Protein AF-A0A0C1C132-F1 (afdb_monomer)

Structure (mmCIF, N/CA/C/O backbone):
data_AF-A0A0C1C132-F1
#
_entry.id   AF-A0A0C1C132-F1
#
loop_
_atom_site.group_PDB
_atom_site.id
_atom_site.type_symbol
_atom_site.label_atom_id
_atom_site.label_alt_id
_atom_site.label_comp_id
_atom_site.label_asym_id
_atom_site.label_entity_id
_atom_site.label_seq_id
_atom_site.pdbx_PDB_ins_code
_atom_site.Cartn_x
_atom_site.Cartn_y
_atom_site.Cartn_z
_atom_site.occupancy
_atom_site.B_iso_or_equiv
_atom_site.auth_seq_id
_atom_site.auth_comp_id
_atom_site.auth_asym_id
_atom_site.auth_atom_id
_atom_site.pdbx_PDB_model_num
ATOM 1 N N . MET A 1 1 ? 34.980 -0.996 -54.935 1.00 52.62 1 MET A N 1
ATOM 2 C CA . MET A 1 1 ? 34.727 0.091 -53.954 1.00 52.62 1 MET A CA 1
ATOM 3 C C . MET A 1 1 ? 33.251 0.269 -53.559 1.00 52.62 1 MET A C 1
ATOM 5 O O . MET A 1 1 ? 32.993 0.694 -52.441 1.00 52.62 1 MET A O 1
ATOM 9 N N . MET A 1 2 ? 32.271 -0.065 -54.415 1.00 57.59 2 MET A N 1
ATOM 10 C CA . MET A 1 2 ? 30.839 0.169 -54.131 1.00 57.59 2 MET A CA 1
ATOM 11 C C . MET A 1 2 ? 30.225 -0.788 -53.085 1.00 57.59 2 MET A C 1
ATOM 13 O O . MET A 1 2 ? 29.311 -0.395 -52.366 1.00 57.59 2 MET A O 1
ATOM 17 N N . ASN A 1 3 ? 30.764 -2.006 -52.941 1.00 69.31 3 ASN A N 1
ATOM 18 C CA . ASN A 1 3 ? 30.313 -2.971 -51.928 1.00 69.31 3 ASN A CA 1
ATOM 19 C C . ASN A 1 3 ? 30.680 -2.552 -50.498 1.00 69.31 3 ASN A C 1
ATOM 21 O O . ASN A 1 3 ? 29.882 -2.724 -49.587 1.00 69.31 3 ASN A O 1
ATOM 25 N N . THR A 1 4 ? 31.843 -1.933 -50.296 1.00 76.00 4 THR A N 1
ATOM 26 C CA . THR A 1 4 ? 32.327 -1.554 -48.962 1.00 76.00 4 THR A CA 1
ATOM 27 C C . THR A 1 4 ? 31.468 -0.457 -48.330 1.00 76.00 4 THR A C 1
ATOM 29 O O . THR A 1 4 ? 31.166 -0.517 -47.145 1.00 76.00 4 THR A O 1
ATOM 32 N N . ARG A 1 5 ? 30.991 0.510 -49.131 1.00 80.88 5 ARG A N 1
ATOM 33 C CA . ARG A 1 5 ? 30.061 1.550 -48.656 1.00 80.88 5 ARG A CA 1
ATOM 34 C C . ARG A 1 5 ? 28.713 0.956 -48.246 1.00 80.88 5 ARG A C 1
ATOM 36 O O . ARG A 1 5 ? 28.207 1.300 -47.187 1.00 80.88 5 ARG A O 1
ATOM 43 N N . LYS A 1 6 ? 28.160 0.032 -49.041 1.00 83.38 6 LYS A N 1
ATOM 44 C CA . LYS A 1 6 ? 26.894 -0.654 -48.725 1.00 83.38 6 LYS A CA 1
ATOM 45 C C . LYS A 1 6 ? 26.986 -1.470 -47.431 1.00 83.38 6 LYS A C 1
ATOM 47 O O . LYS A 1 6 ? 26.056 -1.430 -46.634 1.00 83.38 6 LYS A O 1
ATOM 52 N N . VAL A 1 7 ? 28.115 -2.144 -47.198 1.00 86.88 7 VAL A N 1
ATOM 53 C CA . VAL A 1 7 ? 28.373 -2.886 -45.951 1.00 86.88 7 VAL A CA 1
ATOM 54 C C . VAL A 1 7 ? 28.421 -1.947 -44.742 1.00 86.88 7 VAL A C 1
ATOM 56 O O . VAL A 1 7 ? 27.779 -2.240 -43.738 1.00 86.88 7 VAL A O 1
ATOM 59 N N . LEU A 1 8 ? 29.092 -0.793 -44.847 1.00 87.44 8 LEU A N 1
ATOM 60 C CA . LEU A 1 8 ? 29.126 0.204 -43.767 1.00 87.44 8 LEU A CA 1
ATOM 61 C C . LEU A 1 8 ? 27.734 0.769 -43.454 1.00 87.44 8 LEU A C 1
ATOM 63 O O . LEU A 1 8 ? 27.360 0.856 -42.288 1.00 87.44 8 LEU A O 1
ATOM 67 N N . PHE A 1 9 ? 26.939 1.101 -44.478 1.00 89.38 9 PHE A N 1
ATOM 68 C CA . PHE A 1 9 ? 25.558 1.552 -44.273 1.00 89.38 9 PHE A CA 1
ATOM 69 C C . PHE A 1 9 ? 24.713 0.492 -43.565 1.00 89.38 9 PHE A C 1
ATOM 71 O O . PHE A 1 9 ? 23.988 0.821 -42.630 1.00 89.38 9 PHE A O 1
ATOM 78 N N . PHE A 1 10 ? 24.837 -0.775 -43.965 1.00 91.75 10 PHE A N 1
ATOM 79 C CA . PHE A 1 10 ? 24.096 -1.866 -43.339 1.00 91.75 10 PHE A CA 1
ATOM 80 C C . PHE A 1 10 ? 24.517 -2.078 -41.878 1.00 91.75 10 PHE A C 1
ATOM 82 O O . PHE A 1 10 ? 23.663 -2.233 -41.012 1.00 91.75 10 PHE A O 1
ATOM 89 N N . GLN A 1 11 ? 25.816 -2.010 -41.577 1.00 91.19 11 GLN A N 1
ATOM 90 C CA . GLN A 1 11 ? 26.332 -2.115 -40.208 1.00 91.19 11 GLN A CA 1
ATOM 91 C C . GLN A 1 11 ? 25.840 -0.980 -39.307 1.00 91.19 11 GLN A C 1
ATOM 93 O O . GLN A 1 11 ? 25.435 -1.235 -38.175 1.00 91.19 11 GLN A O 1
ATOM 98 N N . ILE A 1 12 ? 25.835 0.259 -39.805 1.00 93.38 12 ILE A N 1
ATOM 99 C CA . ILE A 1 12 ? 25.315 1.413 -39.060 1.00 93.38 12 ILE A CA 1
ATOM 100 C C . ILE A 1 12 ? 23.820 1.234 -38.789 1.00 93.38 12 ILE A C 1
ATOM 102 O O . ILE A 1 12 ? 23.374 1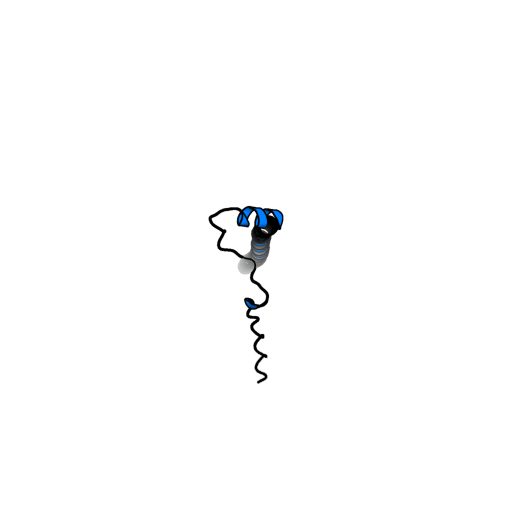.454 -37.668 1.00 93.38 12 ILE A O 1
ATOM 106 N N . LEU A 1 13 ? 23.057 0.782 -39.785 1.00 93.06 13 LEU A N 1
ATOM 107 C CA . LEU A 1 13 ? 21.617 0.570 -39.658 1.00 93.06 13 LEU A CA 1
ATOM 108 C C . LEU A 1 13 ? 21.305 -0.530 -38.631 1.00 93.06 13 LEU A C 1
ATOM 110 O O . LEU A 1 13 ? 20.469 -0.330 -37.751 1.00 93.06 13 LEU A O 1
ATOM 114 N N . VAL A 1 14 ? 22.048 -1.641 -38.666 1.00 94.12 14 VAL A N 1
ATOM 115 C CA . VAL A 1 14 ? 21.950 -2.702 -37.653 1.00 94.12 14 VAL A CA 1
ATOM 116 C C . VAL A 1 14 ? 22.313 -2.162 -36.267 1.00 94.12 14 VAL A C 1
ATOM 118 O O . VAL A 1 14 ? 21.567 -2.386 -35.318 1.00 94.12 14 VAL A O 1
ATOM 121 N N . CYS A 1 15 ? 23.388 -1.385 -36.139 1.00 94.25 15 CYS A N 1
ATOM 122 C CA . CYS A 1 15 ? 23.806 -0.810 -34.859 1.00 94.25 15 CYS A CA 1
ATOM 123 C C . CYS A 1 15 ? 22.744 0.137 -34.269 1.00 94.25 15 CYS A C 1
ATOM 125 O O . CYS A 1 15 ? 22.391 0.020 -33.095 1.00 94.25 15 CYS A O 1
ATOM 127 N N . ILE A 1 16 ? 22.169 1.012 -35.101 1.00 94.44 16 ILE A N 1
ATOM 128 C CA . ILE A 1 16 ? 21.073 1.909 -34.711 1.00 94.44 16 ILE A CA 1
ATOM 129 C C . ILE A 1 16 ? 19.841 1.100 -34.298 1.00 94.44 16 ILE A C 1
ATOM 131 O O . ILE A 1 16 ? 19.225 1.416 -33.285 1.00 94.44 16 ILE A O 1
ATOM 135 N N . SER A 1 17 ? 19.499 0.039 -3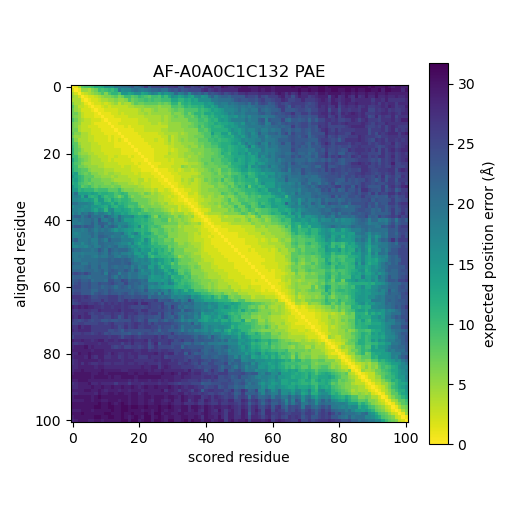5.034 1.00 93.06 17 SER A N 1
ATOM 136 C CA . SER A 1 17 ? 18.354 -0.809 -34.686 1.00 93.06 17 SER A CA 1
ATOM 137 C C . SER A 1 17 ? 18.549 -1.541 -33.356 1.00 93.06 17 SER A C 1
ATOM 139 O O . SER A 1 17 ? 17.633 -1.549 -32.538 1.00 93.06 17 SER A O 1
ATOM 141 N N . CYS A 1 18 ? 19.746 -2.072 -33.086 1.00 93.94 18 CYS A N 1
ATOM 142 C CA . CYS A 1 18 ? 20.062 -2.713 -31.811 1.00 93.94 18 CYS A CA 1
ATOM 143 C C . CYS A 1 18 ? 19.982 -1.714 -30.652 1.00 93.94 18 CYS A C 1
ATOM 145 O O . CYS A 1 18 ? 19.400 -2.031 -29.618 1.00 93.94 18 CYS A O 1
ATOM 147 N N . ALA A 1 19 ? 20.518 -0.503 -30.8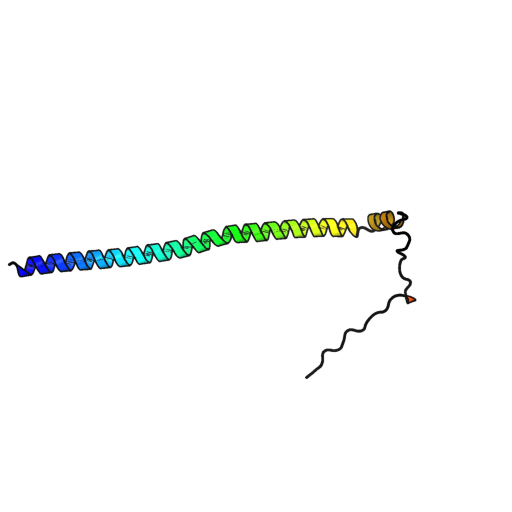36 1.00 94.38 19 ALA A N 1
ATOM 148 C CA . ALA A 1 19 ? 20.435 0.562 -29.840 1.00 94.38 19 ALA A CA 1
ATOM 149 C C . ALA A 1 19 ? 18.987 1.019 -29.596 1.00 94.38 19 ALA A C 1
ATOM 151 O O . ALA A 1 19 ? 18.590 1.242 -28.456 1.00 94.38 19 ALA A O 1
ATOM 152 N N . ALA A 1 20 ? 18.174 1.122 -30.649 1.00 93.75 20 ALA A N 1
ATOM 153 C CA . ALA A 1 20 ? 16.760 1.453 -30.522 1.00 93.75 20 ALA A CA 1
ATOM 154 C C . ALA A 1 20 ? 15.991 0.361 -29.761 1.00 93.75 20 ALA A C 1
ATOM 156 O O . ALA A 1 20 ? 15.183 0.679 -28.892 1.00 93.75 20 ALA A O 1
ATOM 157 N N . PHE A 1 21 ? 16.279 -0.916 -30.032 1.00 94.31 21 PHE A N 1
ATOM 158 C CA . PHE A 1 21 ? 15.647 -2.043 -29.342 1.00 94.31 21 PHE A CA 1
ATOM 159 C C . PHE A 1 21 ? 16.003 -2.091 -27.853 1.00 94.31 21 PHE A C 1
ATOM 161 O O . PHE A 1 21 ? 15.129 -2.306 -27.013 1.00 94.31 21 PHE A O 1
ATOM 168 N N . THR A 1 22 ? 17.275 -1.869 -27.507 1.00 91.50 22 THR A N 1
ATOM 169 C CA . THR A 1 22 ? 17.710 -1.860 -26.104 1.00 91.50 22 THR A CA 1
ATOM 170 C C . THR A 1 22 ? 17.131 -0.674 -25.339 1.00 91.50 22 THR A C 1
ATOM 172 O O . THR A 1 22 ? 16.692 -0.844 -24.203 1.00 91.50 22 THR A O 1
ATOM 175 N N . LEU A 1 23 ? 17.063 0.506 -25.964 1.00 91.81 23 LEU A N 1
ATOM 176 C CA . LEU A 1 23 ? 16.418 1.683 -25.381 1.00 91.81 23 LEU A CA 1
ATOM 177 C C . LEU A 1 23 ? 14.917 1.473 -25.182 1.00 91.81 23 LEU A C 1
ATOM 179 O O . LEU A 1 23 ? 14.405 1.789 -24.112 1.00 91.81 23 LEU A O 1
ATOM 183 N N . TYR A 1 24 ? 14.229 0.897 -26.167 1.00 93.81 24 TYR A N 1
ATOM 184 C CA . 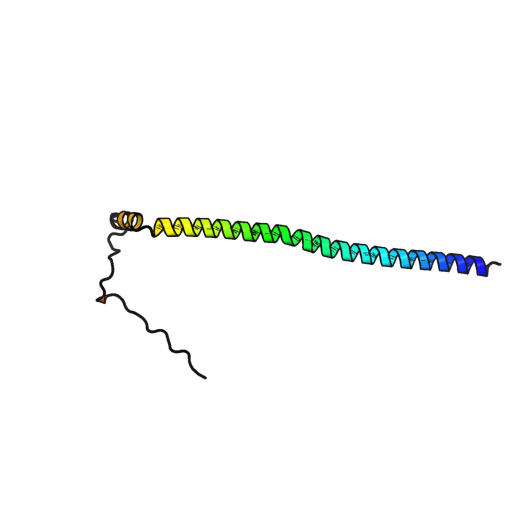TYR A 1 24 ? 12.808 0.581 -26.051 1.00 93.81 24 TYR A CA 1
ATOM 185 C C . TYR A 1 24 ? 12.544 -0.373 -24.876 1.00 93.81 24 TYR A C 1
ATOM 187 O O . TYR A 1 24 ? 11.715 -0.078 -24.018 1.00 93.81 24 TYR A O 1
ATOM 195 N N . GLY A 1 25 ? 13.317 -1.460 -24.766 1.00 89.94 25 GLY A N 1
ATOM 196 C CA . GLY A 1 25 ? 13.179 -2.408 -23.656 1.00 89.94 25 GLY A CA 1
ATOM 197 C C . GLY A 1 25 ? 13.482 -1.800 -22.280 1.00 89.94 25 GLY A C 1
ATOM 198 O O . GLY A 1 25 ? 12.862 -2.180 -21.286 1.00 89.94 25 GLY A O 1
ATOM 199 N N . LEU A 1 26 ? 14.408 -0.838 -22.204 1.00 89.56 26 LEU A N 1
ATOM 200 C CA . LEU A 1 26 ? 14.685 -0.099 -20.970 1.00 89.56 26 LEU A CA 1
ATOM 201 C C . LEU A 1 26 ? 13.520 0.811 -20.568 1.00 89.56 26 LEU A C 1
ATOM 203 O O . LEU A 1 26 ? 13.196 0.874 -19.383 1.00 89.56 26 LEU A O 1
ATOM 207 N N .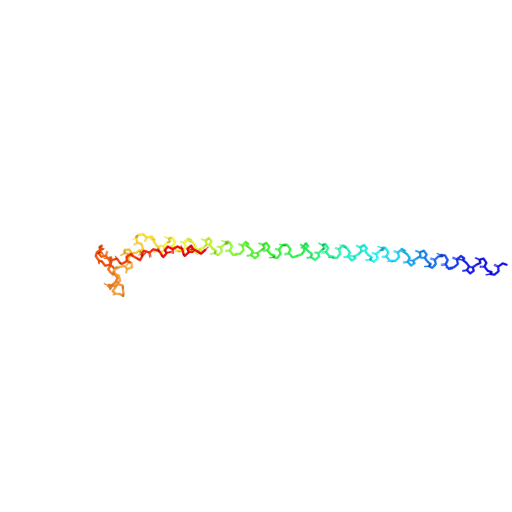 ILE A 1 27 ? 12.894 1.488 -21.532 1.00 89.88 27 ILE A N 1
ATOM 208 C CA . ILE A 1 27 ? 11.738 2.357 -21.281 1.00 89.88 27 ILE A CA 1
ATOM 209 C C . ILE A 1 27 ? 10.542 1.527 -20.809 1.00 89.88 27 ILE A C 1
ATOM 211 O O . ILE A 1 27 ? 9.932 1.889 -19.807 1.00 89.88 27 ILE A O 1
ATOM 215 N N . ASP A 1 28 ? 10.255 0.389 -21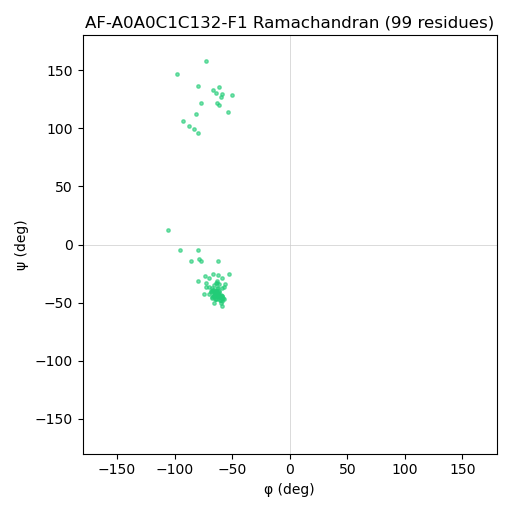.446 1.00 86.94 28 ASP A N 1
ATOM 216 C CA . ASP A 1 28 ? 9.157 -0.497 -21.025 1.00 86.94 28 ASP A CA 1
ATOM 217 C C . ASP A 1 28 ? 9.357 -0.999 -19.587 1.00 86.94 28 ASP A C 1
ATOM 219 O O . ASP A 1 28 ? 8.462 -0.896 -18.747 1.00 86.94 28 ASP A O 1
ATOM 223 N N . ARG A 1 29 ? 10.579 -1.439 -19.256 1.00 81.88 29 ARG A N 1
ATOM 224 C CA . ARG A 1 29 ? 10.953 -1.833 -17.885 1.00 81.88 29 ARG A CA 1
ATOM 225 C C . ARG A 1 29 ? 10.780 -0.694 -16.876 1.00 81.88 29 ARG A C 1
ATOM 227 O O . ARG A 1 29 ? 10.404 -0.937 -15.730 1.00 81.88 29 ARG A O 1
ATOM 234 N N . GLN A 1 30 ? 11.088 0.542 -17.267 1.00 80.31 30 GLN A N 1
ATOM 235 C CA . GLN A 1 30 ? 10.899 1.712 -16.408 1.00 80.31 30 GLN A CA 1
ATOM 236 C C . GLN A 1 30 ? 9.420 2.085 -16.252 1.00 80.31 30 GLN A C 1
ATOM 238 O O . GLN A 1 30 ? 9.018 2.482 -15.156 1.00 80.31 30 GLN A O 1
ATOM 243 N N . ASN A 1 31 ? 8.612 1.930 -17.301 1.00 85.25 31 ASN A N 1
ATOM 244 C CA . ASN A 1 31 ? 7.173 2.176 -17.256 1.00 85.25 31 ASN A CA 1
ATOM 245 C C . ASN A 1 31 ? 6.470 1.201 -16.313 1.00 85.25 31 ASN A C 1
ATOM 247 O O . ASN A 1 31 ? 5.737 1.653 -15.441 1.00 85.25 31 ASN A O 1
ATOM 251 N N . GLU A 1 32 ? 6.770 -0.096 -16.394 1.00 82.62 32 GLU A N 1
ATOM 252 C CA . GLU A 1 32 ? 6.179 -1.113 -15.510 1.00 82.62 32 GLU A CA 1
ATOM 253 C C . GLU A 1 32 ? 6.477 -0.819 -14.025 1.00 82.62 32 GLU A C 1
ATOM 255 O O . GLU A 1 32 ? 5.590 -0.829 -13.167 1.00 82.62 32 GLU A O 1
ATOM 260 N N . LEU A 1 33 ? 7.725 -0.449 -13.712 1.00 78.25 33 LEU A N 1
ATOM 261 C CA . LEU A 1 33 ? 8.110 -0.020 -12.362 1.00 78.25 33 LEU A CA 1
ATOM 262 C C . LEU A 1 33 ? 7.402 1.267 -11.923 1.00 78.25 33 LEU A C 1
ATOM 264 O O . LEU A 1 33 ? 7.129 1.447 -10.733 1.00 78.25 33 LEU A O 1
ATOM 268 N N . THR A 1 34 ? 7.131 2.174 -12.858 1.00 79.94 34 THR A N 1
ATOM 269 C CA . THR A 1 34 ? 6.452 3.443 -12.579 1.00 79.94 34 THR A CA 1
ATOM 270 C C . THR A 1 34 ? 4.963 3.225 -12.332 1.00 79.94 34 THR A C 1
ATOM 272 O O . THR A 1 34 ? 4.433 3.769 -11.364 1.00 79.94 34 THR A O 1
ATOM 275 N N . GLU A 1 35 ? 4.307 2.374 -13.120 1.00 78.50 35 GLU A N 1
ATOM 276 C CA . GLU A 1 35 ? 2.913 1.975 -12.910 1.00 78.50 35 GLU A CA 1
ATOM 277 C C . GLU A 1 35 ? 2.725 1.319 -11.541 1.00 78.50 35 GLU A C 1
ATOM 279 O O . GLU A 1 35 ? 1.853 1.727 -10.767 1.00 78.50 35 GLU A O 1
ATOM 284 N N . LEU A 1 36 ? 3.606 0.384 -11.173 1.00 74.62 36 LEU A N 1
ATOM 285 C CA . LEU A 1 36 ? 3.544 -0.264 -9.864 1.00 74.62 36 LEU A CA 1
ATOM 286 C C . LEU A 1 36 ? 3.752 0.742 -8.720 1.00 74.62 36 LEU A C 1
ATOM 288 O O . LEU A 1 36 ? 3.043 0.713 -7.712 1.00 74.62 36 LEU A O 1
ATOM 292 N N . ARG A 1 37 ? 4.686 1.687 -8.885 1.00 75.00 37 ARG A N 1
ATOM 293 C CA . ARG A 1 37 ? 4.917 2.765 -7.909 1.00 75.00 37 ARG A CA 1
ATOM 294 C C . ARG A 1 37 ? 3.754 3.743 -7.795 1.00 75.00 37 ARG A C 1
ATOM 296 O O . ARG A 1 37 ? 3.628 4.355 -6.740 1.00 75.00 37 ARG A O 1
ATOM 303 N N . LEU A 1 38 ? 2.926 3.894 -8.825 1.00 76.00 38 LEU A N 1
ATOM 304 C CA . LEU A 1 38 ? 1.709 4.709 -8.777 1.00 76.00 38 LEU A CA 1
ATOM 305 C C . LEU A 1 38 ? 0.549 3.980 -8.088 1.00 76.00 38 LEU A C 1
ATOM 307 O O . LEU A 1 38 ? -0.250 4.628 -7.410 1.00 76.00 38 LEU A O 1
ATOM 311 N N . ALA A 1 39 ? 0.487 2.650 -8.189 1.00 78.00 39 ALA A N 1
ATOM 312 C CA . ALA A 1 39 ? -0.532 1.837 -7.523 1.00 78.00 39 ALA A CA 1
ATOM 313 C C . ALA A 1 39 ? -0.330 1.732 -5.996 1.00 78.00 39 ALA A C 1
ATOM 315 O O . ALA A 1 39 ? -1.289 1.683 -5.231 1.00 78.00 39 ALA A O 1
ATOM 316 N N . ILE A 1 40 ? 0.916 1.739 -5.517 1.00 79.19 40 ILE A N 1
ATOM 317 C CA . ILE A 1 40 ? 1.225 1.668 -4.077 1.00 79.19 40 ILE A CA 1
ATOM 318 C C . ILE A 1 40 ? 0.619 2.835 -3.261 1.00 79.19 40 ILE A C 1
ATOM 320 O O . ILE A 1 40 ? -0.030 2.572 -2.246 1.00 79.19 40 ILE A O 1
ATOM 324 N N . PRO A 1 41 ? 0.787 4.122 -3.630 1.00 80.50 41 PRO A N 1
ATOM 325 C CA . PRO A 1 41 ? 0.250 5.234 -2.853 1.00 80.50 41 PRO A CA 1
ATOM 326 C C . PRO A 1 41 ? -1.276 5.336 -2.923 1.00 80.50 41 PRO A C 1
ATOM 328 O O . PRO A 1 41 ? -1.874 5.822 -1.963 1.00 80.50 41 PRO A O 1
ATOM 331 N N . SER A 1 42 ? -1.919 4.905 -4.014 1.00 79.94 42 SER A N 1
ATOM 332 C CA . SER A 1 42 ? -3.386 4.866 -4.078 1.00 79.94 42 SER A CA 1
ATOM 333 C C . SER A 1 42 ? -3.941 3.812 -3.122 1.00 79.94 42 SER A C 1
ATOM 335 O O . SER A 1 42 ? -4.814 4.133 -2.316 1.00 79.94 42 SER A O 1
ATOM 337 N N . LEU A 1 43 ? -3.361 2.609 -3.123 1.00 82.88 43 LEU A N 1
ATOM 338 C CA . LEU A 1 43 ? -3.757 1.535 -2.215 1.00 82.88 43 LEU A CA 1
ATOM 339 C C . LEU A 1 43 ? -3.483 1.900 -0.749 1.00 82.88 43 LEU A C 1
ATOM 341 O O . LEU A 1 43 ? -4.324 1.682 0.118 1.00 82.88 43 LEU A O 1
ATOM 345 N N . LYS A 1 44 ? -2.344 2.546 -0.466 1.00 87.00 44 LYS A N 1
ATOM 346 C CA . LYS A 1 44 ? -2.018 3.037 0.881 1.00 87.00 44 LYS A CA 1
ATOM 347 C C . LYS A 1 44 ? -3.063 4.029 1.404 1.00 87.00 44 LYS A C 1
ATOM 349 O O . LYS A 1 44 ? -3.488 3.912 2.548 1.00 87.00 44 LYS A O 1
ATOM 354 N N . LYS A 1 45 ? -3.503 4.982 0.573 1.00 87.19 45 LYS A N 1
ATOM 355 C CA . LYS A 1 45 ? -4.554 5.945 0.952 1.00 87.19 45 LYS A CA 1
ATOM 356 C C . LYS A 1 45 ? -5.883 5.261 1.252 1.00 87.19 45 LYS A C 1
ATOM 358 O O . LYS A 1 45 ? -6.613 5.707 2.132 1.00 87.19 45 LYS A O 1
ATOM 363 N N . GLU A 1 46 ? -6.211 4.215 0.505 1.00 90.00 46 GLU A N 1
ATOM 364 C CA . GLU A 1 46 ? -7.426 3.440 0.724 1.00 90.00 46 GLU A CA 1
ATOM 365 C C . GLU A 1 46 ? -7.385 2.672 2.046 1.00 90.00 46 GLU A C 1
ATOM 367 O O . GLU A 1 46 ? -8.335 2.762 2.822 1.00 90.00 46 GLU A O 1
ATOM 372 N N . VAL A 1 47 ? -6.265 2.014 2.352 1.00 91.50 47 VAL A N 1
ATOM 373 C CA . VAL A 1 47 ? -6.062 1.342 3.644 1.00 91.50 47 VAL A CA 1
ATOM 374 C C . VAL A 1 47 ? -6.146 2.341 4.800 1.00 91.50 47 VAL A C 1
ATOM 376 O O . VAL A 1 47 ? -6.906 2.115 5.737 1.00 91.50 47 VAL A O 1
ATOM 379 N N . GLU A 1 48 ? -5.453 3.481 4.712 1.00 91.12 48 GLU A N 1
ATOM 380 C CA . GLU A 1 48 ? -5.505 4.523 5.750 1.00 91.12 48 GLU A CA 1
ATOM 381 C C . GLU A 1 48 ? -6.919 5.097 5.945 1.00 91.12 48 GLU A C 1
ATOM 383 O O . GLU A 1 48 ? -7.293 5.469 7.058 1.00 91.12 48 GLU A O 1
ATOM 388 N N . ARG A 1 49 ? -7.720 5.195 4.875 1.00 93.38 49 ARG A N 1
ATOM 389 C CA . ARG A 1 49 ? -9.123 5.624 4.965 1.00 93.38 49 ARG A CA 1
ATOM 390 C C . ARG A 1 49 ? -9.950 4.601 5.741 1.00 93.38 49 ARG A C 1
ATOM 392 O O . ARG A 1 49 ? -10.631 4.979 6.686 1.00 93.38 49 ARG A O 1
ATOM 399 N N . ILE A 1 50 ? -9.843 3.324 5.372 1.00 92.56 50 ILE A N 1
ATOM 400 C CA . ILE A 1 50 ? -10.574 2.230 6.025 1.00 92.56 50 ILE A CA 1
ATOM 401 C C . ILE A 1 50 ? -10.175 2.113 7.500 1.00 92.56 50 ILE A C 1
ATOM 403 O O . ILE A 1 50 ? -11.036 1.930 8.355 1.00 92.56 50 ILE A O 1
ATOM 407 N N . GLU A 1 51 ? -8.890 2.259 7.819 1.00 92.94 51 GLU A N 1
ATOM 408 C CA . GLU A 1 51 ? -8.402 2.219 9.198 1.00 92.94 51 GLU A CA 1
ATOM 409 C C . GLU A 1 51 ? -8.991 3.359 10.038 1.00 92.94 51 GLU A C 1
ATOM 411 O O . GLU A 1 51 ? -9.477 3.124 11.143 1.00 92.94 51 GLU A O 1
ATOM 416 N N . LYS A 1 52 ? -9.037 4.583 9.499 1.00 92.00 52 LYS A N 1
ATOM 417 C CA . LYS A 1 52 ? -9.686 5.718 10.173 1.00 92.00 52 LYS A CA 1
ATOM 418 C C . LYS A 1 52 ? -11.177 5.493 10.388 1.00 92.00 52 LYS A C 1
ATOM 420 O O . LYS A 1 52 ? -11.679 5.818 11.463 1.00 92.00 52 LYS A O 1
ATOM 425 N N . ASP A 1 53 ? -11.868 4.947 9.392 1.00 92.62 53 ASP A N 1
ATOM 426 C CA . ASP A 1 53 ? -13.292 4.639 9.501 1.00 92.62 53 ASP A CA 1
ATOM 427 C C . ASP A 1 53 ? -13.538 3.561 10.561 1.00 92.62 53 ASP A C 1
ATOM 429 O O . ASP A 1 53 ? -14.452 3.705 11.366 1.00 92.62 53 ASP A O 1
ATOM 433 N N . ASN A 1 54 ? -12.687 2.535 10.626 1.00 91.88 54 ASN A N 1
ATOM 434 C CA . ASN A 1 54 ? -12.764 1.486 11.640 1.00 91.88 54 ASN A CA 1
ATOM 435 C C . ASN A 1 54 ? -12.507 2.040 13.048 1.00 91.88 54 ASN A C 1
ATOM 437 O O . ASN A 1 54 ? -13.299 1.807 13.953 1.00 91.88 54 ASN A O 1
ATOM 441 N N . ILE A 1 55 ? -11.465 2.859 13.222 1.00 90.25 55 ILE A N 1
ATOM 442 C CA . ILE A 1 55 ? -11.186 3.538 14.496 1.00 90.25 55 ILE A CA 1
ATOM 443 C C . ILE A 1 55 ? -12.391 4.380 14.924 1.00 90.25 55 ILE A C 1
ATOM 445 O O . ILE A 1 55 ? -12.834 4.300 16.068 1.00 90.25 55 ILE A O 1
ATOM 449 N N . ARG A 1 56 ? -12.954 5.170 14.004 1.00 91.50 56 ARG A N 1
ATOM 450 C CA . ARG A 1 56 ? -14.145 5.975 14.276 1.00 91.50 56 ARG A CA 1
ATOM 451 C C . ARG A 1 56 ? -15.335 5.103 14.678 1.00 91.50 56 ARG A C 1
ATOM 453 O O . ARG A 1 56 ? -15.989 5.424 15.666 1.00 91.50 56 ARG A O 1
ATOM 460 N N . LEU A 1 57 ? -15.613 4.035 13.932 1.00 90.12 57 LEU A N 1
ATOM 461 C CA . LEU A 1 57 ? -16.708 3.115 14.236 1.00 90.12 57 LEU A CA 1
ATOM 462 C C . LEU A 1 57 ? -16.505 2.448 15.592 1.00 90.12 57 LEU A C 1
ATOM 464 O O . LEU A 1 57 ? -17.448 2.391 16.366 1.00 90.12 57 LEU A O 1
ATOM 468 N N . SER A 1 58 ? -15.285 2.010 15.904 1.00 85.75 58 SER A N 1
ATOM 469 C CA . SER A 1 58 ? -14.941 1.437 17.206 1.00 85.75 58 SER A CA 1
ATOM 470 C C . SER A 1 58 ? -15.242 2.423 18.331 1.00 85.75 58 SER A C 1
ATOM 472 O O . SER A 1 58 ? -15.903 2.057 19.292 1.00 85.75 58 SER A O 1
ATOM 474 N N . TYR A 1 59 ? -14.855 3.695 18.187 1.00 84.31 59 TYR A N 1
ATOM 475 C CA . TYR A 1 59 ? -15.198 4.724 19.173 1.00 84.31 59 TYR A CA 1
ATOM 476 C C . TYR A 1 59 ? -16.706 4.970 19.290 1.00 84.31 59 TYR A C 1
ATOM 478 O O . TYR A 1 59 ? -17.206 5.240 20.384 1.00 84.31 59 TYR A O 1
ATOM 486 N N . GLU A 1 60 ? -17.439 4.929 18.177 1.00 85.25 60 GLU A N 1
ATOM 487 C CA . GLU A 1 60 ? -18.896 5.063 18.192 1.00 85.25 60 GLU A CA 1
ATOM 488 C C . GLU A 1 60 ? -19.547 3.861 18.893 1.00 85.25 60 GLU A C 1
ATOM 490 O O . GLU A 1 60 ? -20.401 4.073 19.753 1.00 85.25 60 GLU A O 1
ATOM 495 N N . ILE A 1 61 ? -19.098 2.634 18.609 1.00 84.12 61 ILE A N 1
ATOM 496 C CA . ILE A 1 61 ? -19.537 1.402 19.279 1.00 84.12 61 ILE A CA 1
ATOM 497 C C . ILE A 1 61 ? -19.255 1.491 20.775 1.00 84.12 61 ILE A C 1
ATOM 499 O O . ILE A 1 61 ? -20.189 1.383 21.560 1.00 84.12 61 ILE A O 1
ATOM 503 N N . ASP A 1 62 ? -18.023 1.801 21.177 1.00 80.38 62 ASP A N 1
ATOM 504 C CA . ASP A 1 62 ? -17.642 1.921 22.590 1.00 80.38 62 ASP A CA 1
ATOM 505 C C . ASP A 1 62 ? -18.505 2.956 23.327 1.00 80.38 62 ASP A C 1
ATOM 507 O O . ASP A 1 62 ? -18.872 2.796 24.494 1.00 80.38 62 ASP A O 1
ATOM 511 N N . ARG A 1 63 ? -18.870 4.043 22.639 1.00 79.94 63 ARG A N 1
ATOM 512 C CA . ARG A 1 63 ? -19.767 5.061 23.184 1.00 79.94 63 ARG A CA 1
ATOM 513 C C . ARG A 1 63 ? -21.202 4.546 23.317 1.00 79.94 63 ARG A C 1
ATOM 515 O O . ARG A 1 63 ? -21.835 4.826 24.340 1.00 79.94 63 ARG A O 1
ATOM 522 N N . PHE A 1 64 ? -21.713 3.826 22.318 1.00 74.38 64 PHE A N 1
ATOM 523 C CA . PHE A 1 64 ? -23.047 3.219 22.351 1.00 74.38 64 PHE A CA 1
ATOM 524 C C . PHE A 1 64 ? -23.156 2.114 23.406 1.00 74.38 64 PHE A C 1
ATOM 526 O O . PHE A 1 64 ? -24.162 2.042 24.110 1.00 74.38 64 PHE A O 1
ATOM 533 N N . GLU A 1 65 ? -22.112 1.307 23.560 1.00 77.75 65 GLU A N 1
ATOM 534 C CA . GLU A 1 65 ? -22.012 0.232 24.547 1.00 77.75 65 GLU A CA 1
ATOM 535 C C . GLU A 1 65 ? -21.643 0.740 25.946 1.00 77.75 65 GLU A C 1
ATOM 537 O O . GLU A 1 65 ? -21.644 -0.027 26.912 1.00 77.75 65 GLU A O 1
ATOM 542 N N . SER A 1 66 ? -21.364 2.041 26.096 1.00 77.81 66 SER A N 1
ATOM 543 C CA . SER A 1 66 ? -21.065 2.600 27.406 1.00 77.81 66 SER A CA 1
ATOM 544 C C . SER A 1 66 ? -22.249 2.362 28.363 1.00 77.81 66 SER A C 1
ATOM 546 O O . SER A 1 66 ? -23.394 2.697 28.036 1.00 77.81 66 SER A O 1
ATOM 548 N N . PRO A 1 67 ? -22.013 1.818 29.574 1.00 69.69 67 PRO A N 1
ATOM 549 C CA . PRO A 1 67 ? -23.088 1.446 30.497 1.00 69.69 67 PRO A CA 1
ATOM 550 C C . PRO A 1 67 ? -24.021 2.613 30.827 1.00 69.69 67 PRO A C 1
ATOM 552 O O . PRO A 1 67 ? -25.223 2.436 30.987 1.00 69.69 67 PRO A O 1
ATOM 555 N N . ILE A 1 68 ? -23.464 3.825 30.884 1.00 74.31 68 ILE A N 1
ATOM 556 C CA . ILE A 1 68 ? -24.206 5.064 31.127 1.00 74.31 68 ILE A CA 1
ATOM 557 C C . ILE A 1 68 ? -25.186 5.329 29.979 1.00 74.31 68 ILE A C 1
ATOM 559 O O . ILE A 1 68 ? -26.360 5.593 30.232 1.00 74.31 68 ILE A O 1
ATOM 563 N N . HIS A 1 69 ? -24.738 5.201 28.728 1.00 77.44 69 HIS A N 1
ATOM 564 C CA . HIS A 1 69 ? -25.589 5.410 27.561 1.00 77.44 69 HIS A CA 1
ATOM 565 C C . HIS A 1 69 ? -26.685 4.343 27.441 1.00 77.44 69 HIS A C 1
ATOM 567 O O . HIS A 1 69 ? -27.837 4.667 27.151 1.00 77.44 69 HIS A O 1
ATOM 573 N N . LEU A 1 70 ? -26.363 3.083 27.744 1.00 75.69 70 LEU A N 1
ATOM 574 C CA . LEU A 1 70 ? -27.343 1.994 27.776 1.00 75.69 70 LEU A CA 1
ATOM 575 C C . LEU A 1 70 ? -28.402 2.206 28.871 1.00 75.69 70 LEU A C 1
ATOM 577 O O . LEU A 1 70 ? -29.594 2.003 28.630 1.00 75.69 70 LEU A O 1
ATOM 581 N N . MET A 1 71 ? -28.000 2.693 30.050 1.00 74.19 71 MET A N 1
ATOM 582 C CA . MET A 1 71 ? -28.932 3.062 31.123 1.00 74.19 71 MET A CA 1
ATOM 583 C C . MET A 1 71 ? -29.823 4.257 30.748 1.00 74.19 71 MET A C 1
ATOM 585 O O . MET A 1 71 ? -30.986 4.308 31.151 1.00 74.19 71 MET A O 1
ATOM 589 N N . GLU A 1 72 ? -29.310 5.222 29.982 1.00 79.25 72 GLU A N 1
ATOM 590 C CA . GLU A 1 72 ? -30.108 6.333 29.445 1.00 79.25 72 GLU A CA 1
ATOM 591 C C . GLU A 1 72 ? -31.113 5.866 28.383 1.00 79.25 72 GLU A C 1
ATOM 593 O O . GLU A 1 72 ? -32.260 6.319 28.386 1.00 79.25 72 GLU A O 1
ATOM 598 N N . LEU A 1 73 ? -30.718 4.939 27.505 1.00 76.62 73 LEU A N 1
ATOM 599 C CA . LEU A 1 73 ? -31.598 4.321 26.507 1.00 76.62 73 LEU A CA 1
ATOM 600 C C . LEU A 1 73 ? -32.745 3.547 27.162 1.00 76.62 73 LEU A C 1
ATOM 602 O O . LEU A 1 73 ? -33.894 3.734 26.766 1.00 76.62 73 LEU A O 1
ATOM 606 N N . GLN A 1 74 ? -32.464 2.772 28.213 1.00 76.19 74 GLN A N 1
ATOM 607 C CA . GLN A 1 74 ? -33.480 2.026 28.968 1.00 76.19 74 GLN A CA 1
ATOM 608 C C . GLN A 1 74 ? -34.570 2.934 29.569 1.00 76.19 74 GLN A C 1
ATOM 610 O O . GLN A 1 74 ? -35.711 2.514 29.750 1.00 76.19 74 GLN A O 1
ATOM 615 N N . ARG A 1 75 ? -34.242 4.195 29.883 1.00 79.00 75 ARG A N 1
ATOM 616 C CA . ARG A 1 75 ? -35.202 5.163 30.445 1.00 79.00 75 ARG A CA 1
ATOM 617 C C . ARG A 1 75 ? -36.163 5.740 29.407 1.00 79.00 75 ARG A C 1
ATOM 619 O O . ARG A 1 75 ? -37.149 6.368 29.793 1.00 79.00 75 ARG A O 1
ATOM 626 N N . LYS A 1 76 ? -35.893 5.572 28.110 1.00 83.44 76 LYS A N 1
ATOM 627 C CA . LYS A 1 76 ? -36.794 6.033 27.051 1.00 83.44 76 LYS A CA 1
ATOM 628 C C . LYS A 1 76 ? -37.949 5.036 26.882 1.00 83.44 76 LYS A C 1
ATOM 630 O O . LYS A 1 76 ? -37.704 3.833 26.823 1.00 83.44 76 LYS A O 1
ATOM 635 N N . PRO A 1 77 ? -39.198 5.512 26.730 1.00 78.00 77 PRO A N 1
ATOM 636 C CA . PRO A 1 77 ? -40.373 4.641 26.631 1.00 78.00 77 PRO A CA 1
ATOM 637 C C . PRO A 1 77 ? -40.329 3.707 25.411 1.00 78.00 77 PRO A C 1
ATOM 639 O O . PRO A 1 77 ? -40.886 2.616 25.452 1.00 78.00 77 PRO A O 1
ATOM 642 N N . GLU A 1 78 ? -39.616 4.103 24.355 1.00 82.31 78 GLU A N 1
ATOM 643 C CA . GLU A 1 78 ? -39.412 3.323 23.127 1.00 82.31 78 GLU A CA 1
ATOM 644 C C . GLU A 1 78 ? -38.652 2.010 23.375 1.00 82.31 78 GLU A C 1
ATOM 646 O O . GLU A 1 78 ? -38.934 1.007 22.724 1.00 82.31 78 GLU A O 1
ATOM 651 N N . PHE A 1 79 ? -37.745 1.986 24.357 1.00 75.19 79 PHE A N 1
ATOM 652 C CA . PHE A 1 79 ? -36.933 0.818 24.716 1.00 75.19 79 PHE A CA 1
ATOM 653 C C . PHE A 1 79 ? -37.404 0.152 26.014 1.00 75.19 79 PHE A C 1
ATOM 655 O O . PHE A 1 79 ? -36.723 -0.721 26.540 1.00 75.19 79 PHE A O 1
ATOM 662 N N . GLY A 1 80 ? -38.587 0.509 26.525 1.00 68.62 80 GLY A N 1
ATOM 663 C CA . GLY A 1 80 ? -39.118 -0.049 27.775 1.00 68.62 80 GLY A CA 1
ATOM 664 C C . GLY A 1 80 ? -39.376 -1.562 27.741 1.00 68.62 80 GLY A C 1
ATOM 665 O O . GLY A 1 80 ? -39.543 -2.168 28.791 1.00 68.62 80 GLY A O 1
ATOM 666 N N . HIS A 1 81 ? -39.387 -2.169 26.551 1.00 74.75 81 HIS A N 1
ATOM 667 C CA . HIS A 1 81 ? -39.512 -3.612 26.338 1.00 74.75 81 HIS A CA 1
ATOM 668 C C . HIS A 1 81 ? -38.169 -4.364 26.413 1.00 74.75 81 HIS A C 1
ATOM 670 O O . HIS A 1 81 ? -38.164 -5.591 26.505 1.00 74.75 81 HIS A O 1
ATOM 676 N N . LEU A 1 82 ? -37.031 -3.658 26.365 1.00 69.38 82 LEU A N 1
ATOM 677 C CA . LEU A 1 82 ? -35.705 -4.246 26.550 1.00 69.38 82 LEU A CA 1
ATOM 678 C C . LEU A 1 82 ? -35.451 -4.442 28.046 1.00 69.38 82 LEU A C 1
ATOM 680 O O . LEU A 1 82 ? -35.033 -3.533 28.764 1.00 69.38 82 LEU A O 1
ATOM 684 N N . HIS A 1 83 ? -35.714 -5.657 28.514 1.00 67.88 83 HIS A N 1
ATOM 685 C CA . HIS A 1 83 ? -35.353 -6.100 29.854 1.00 67.88 83 HIS A CA 1
ATOM 686 C C . HIS A 1 83 ? -34.056 -6.901 29.816 1.00 67.88 83 HIS A C 1
ATOM 688 O O . HIS A 1 83 ? -33.782 -7.620 28.857 1.00 67.88 83 HIS A O 1
ATOM 694 N N . TYR A 1 84 ? -33.261 -6.786 30.882 1.00 69.50 84 TYR A N 1
ATOM 695 C CA . TYR A 1 84 ? -32.123 -7.675 31.066 1.00 69.50 84 TYR A CA 1
ATOM 696 C C . TYR A 1 84 ? -32.661 -9.106 31.215 1.00 69.50 84 TYR A C 1
ATOM 698 O O . TYR A 1 84 ? -33.483 -9.328 32.110 1.00 69.50 84 TYR A O 1
ATOM 706 N N . PRO A 1 85 ? -32.255 -10.054 30.353 1.00 75.12 85 PRO A N 1
ATOM 707 C CA . PRO A 1 85 ? -32.754 -11.419 30.429 1.00 75.12 85 PRO A CA 1
ATOM 708 C C . PRO A 1 85 ? -32.361 -12.029 31.774 1.00 75.12 85 PRO A C 1
ATOM 710 O O . PRO A 1 85 ? -31.221 -11.885 32.234 1.00 75.12 85 PRO A O 1
ATOM 713 N N . TYR A 1 86 ? -33.294 -12.719 32.426 1.00 75.50 86 TYR A N 1
ATOM 714 C CA . TYR A 1 86 ? -32.943 -13.506 33.600 1.00 75.50 86 TYR A CA 1
ATOM 715 C C . TYR A 1 86 ? -32.160 -14.739 33.139 1.00 75.50 86 TYR A C 1
ATOM 717 O O . TYR A 1 86 ? -32.275 -15.173 31.997 1.00 75.50 86 TYR A O 1
ATOM 725 N N . LYS A 1 87 ? -31.360 -15.349 34.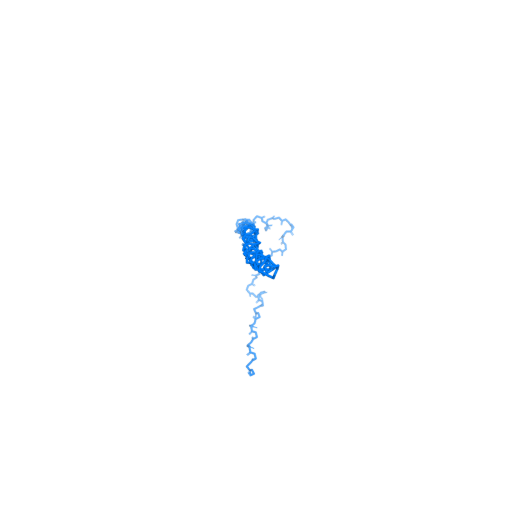022 1.00 71.81 87 LYS A N 1
ATOM 726 C CA . LYS A 1 87 ? -30.547 -16.533 33.669 1.00 71.81 87 LYS A CA 1
ATOM 727 C C . LYS A 1 87 ? -31.351 -17.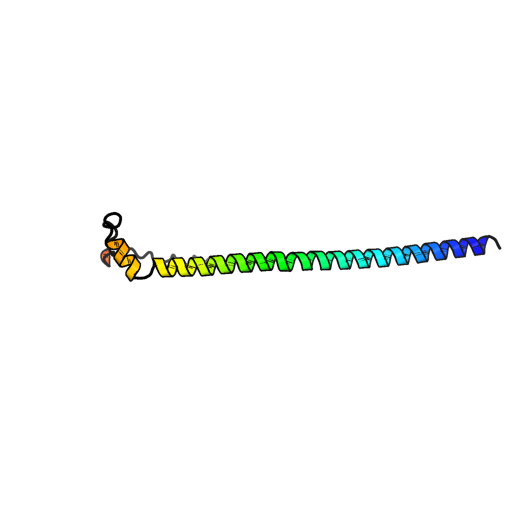671 33.022 1.00 71.81 87 LYS A C 1
ATOM 729 O O . LYS A 1 87 ? -30.780 -18.455 32.279 1.00 71.81 87 LYS A O 1
ATOM 734 N N . ASN A 1 88 ? -32.651 -17.742 33.300 1.00 77.56 88 ASN A N 1
ATOM 735 C CA . ASN A 1 88 ? -33.556 -18.758 32.770 1.00 77.56 88 ASN A CA 1
ATOM 736 C C . ASN A 1 88 ? -34.003 -18.488 31.319 1.00 77.56 88 ASN A C 1
ATOM 738 O O . ASN A 1 88 ? -34.547 -19.390 30.691 1.00 77.56 88 ASN A O 1
ATOM 742 N N . ASP A 1 89 ? -33.762 -17.284 30.793 1.00 74.25 89 ASP A N 1
ATOM 743 C CA . ASP A 1 89 ? -34.152 -16.865 29.439 1.00 74.25 89 ASP A CA 1
ATOM 744 C C . ASP A 1 89 ? -33.009 -17.047 28.419 1.00 74.25 89 ASP A C 1
ATOM 746 O O . ASP A 1 89 ? -33.188 -16.821 27.222 1.00 74.25 89 ASP A O 1
ATOM 750 N N . ILE A 1 90 ? -31.815 -17.443 28.879 1.00 77.50 90 ILE A N 1
ATOM 751 C CA . ILE A 1 90 ? -30.618 -17.588 28.045 1.00 77.50 90 ILE A CA 1
ATOM 752 C C . ILE A 1 90 ? -30.525 -19.034 27.548 1.00 77.50 90 ILE A C 1
ATOM 754 O O . ILE A 1 90 ? -30.156 -19.940 28.294 1.00 77.50 90 ILE A O 1
ATOM 758 N N . VAL A 1 91 ? -30.819 -19.247 26.266 1.00 81.06 91 VAL A N 1
ATOM 759 C CA . VAL A 1 91 ? -30.580 -20.530 25.591 1.00 81.06 91 VAL A CA 1
ATOM 760 C C . VAL A 1 91 ? -29.156 -20.524 25.041 1.00 81.06 91 VAL A C 1
ATOM 762 O O . VAL A 1 91 ? -28.878 -19.898 24.020 1.00 81.06 91 VAL A O 1
ATOM 765 N N . VAL A 1 92 ? -28.239 -21.197 25.736 1.00 80.69 92 VAL A N 1
ATOM 766 C CA . VAL A 1 92 ? -26.875 -21.422 25.240 1.00 80.69 92 VAL A CA 1
ATOM 767 C C . VAL A 1 92 ? -26.919 -22.612 24.289 1.00 80.69 92 VAL A C 1
ATOM 769 O O . VAL A 1 92 ? -27.194 -23.734 24.706 1.00 80.69 92 VAL A O 1
ATOM 772 N N . LEU A 1 93 ? -26.692 -22.356 23.004 1.00 82.06 93 LEU A N 1
ATOM 773 C CA . LEU A 1 93 ? -26.525 -23.411 22.010 1.00 82.06 93 LEU A CA 1
ATOM 774 C C . LEU A 1 93 ? -25.113 -23.982 22.160 1.00 82.06 93 LEU A C 1
ATOM 776 O O . LEU A 1 93 ? -24.136 -23.240 22.070 1.00 82.06 93 LEU A O 1
ATOM 780 N N . GLU A 1 94 ? -25.007 -25.285 22.413 1.00 79.69 94 GLU A N 1
ATOM 781 C CA . GLU A 1 94 ? -23.723 -25.983 22.366 1.00 79.69 94 GLU A CA 1
ATOM 782 C C . GLU A 1 94 ? -23.208 -26.008 20.924 1.00 79.69 94 GLU A C 1
ATOM 784 O O . GLU A 1 94 ? -23.951 -26.290 19.980 1.00 79.69 94 GLU A O 1
ATOM 789 N N . GLU A 1 95 ? -21.931 -25.671 20.756 1.00 78.12 95 GLU A N 1
ATOM 790 C CA . GLU A 1 95 ? -21.277 -25.632 19.454 1.00 78.12 95 GLU A CA 1
ATOM 791 C C . GLU A 1 95 ? -21.241 -27.053 18.859 1.00 78.12 95 GLU A C 1
ATOM 793 O O . GLU A 1 95 ? -20.852 -27.998 19.557 1.00 78.12 95 GLU A O 1
ATOM 798 N N . PRO A 1 96 ? -21.664 -27.251 17.596 1.00 73.62 96 PRO A N 1
ATOM 799 C CA . PRO A 1 96 ? -21.637 -28.569 16.983 1.00 73.62 96 PRO A CA 1
ATOM 800 C C . PRO A 1 96 ? -20.191 -29.064 16.915 1.00 73.62 96 PRO A C 1
ATOM 802 O O . PRO A 1 96 ? -19.333 -28.441 16.290 1.00 73.62 96 PRO A O 1
ATOM 805 N N . GLN A 1 97 ? -19.936 -30.199 17.572 1.00 72.44 97 GLN A N 1
ATOM 806 C CA . GLN A 1 97 ? -18.669 -30.923 17.492 1.00 72.44 97 GLN A CA 1
ATOM 807 C C . GLN A 1 97 ? -18.308 -31.108 16.008 1.00 72.44 97 GLN A C 1
ATOM 809 O O . GLN A 1 97 ? -19.165 -31.565 15.242 1.00 72.44 97 GLN A O 1
ATOM 814 N N . PRO A 1 98 ? -17.087 -30.749 15.573 1.00 67.88 98 PRO A N 1
ATOM 815 C CA . PRO A 1 98 ? -16.699 -30.914 14.181 1.00 67.88 98 PRO A CA 1
ATOM 816 C C . PRO A 1 98 ? -16.806 -32.396 13.811 1.00 67.88 98 PRO A C 1
ATOM 818 O O . PRO A 1 98 ? -16.258 -33.250 14.511 1.00 67.88 98 PRO A O 1
ATOM 821 N N . LEU A 1 99 ? -17.534 -32.691 12.727 1.00 69.50 99 LEU A N 1
ATOM 822 C CA . LEU A 1 99 ? -17.568 -34.025 12.130 1.00 69.50 99 LEU A CA 1
ATOM 823 C C . LEU A 1 99 ? -16.118 -34.446 11.847 1.00 69.50 99 LEU A C 1
ATOM 825 O O . LEU A 1 99 ? -15.429 -33.810 11.050 1.00 69.50 99 LEU A O 1
ATOM 829 N N . GLN A 1 100 ? -15.647 -35.472 12.553 1.00 62.28 100 GLN A N 1
ATOM 830 C CA . GLN A 1 100 ? -14.404 -36.159 12.228 1.00 62.28 100 GLN A CA 1
ATOM 831 C C . GLN A 1 100 ? -14.731 -37.183 11.139 1.00 62.28 100 GLN A C 1
ATOM 833 O O . GLN A 1 100 ? -15.259 -38.248 11.456 1.00 62.28 100 GLN A O 1
ATOM 838 N N . ASP A 1 101 ? -14.447 -36.825 9.887 1.00 56.09 101 ASP A N 1
ATOM 839 C CA . ASP A 1 101 ? -14.336 -37.762 8.761 1.00 56.09 10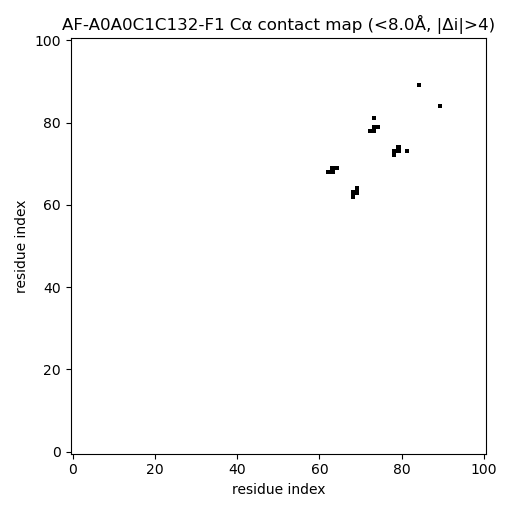1 ASP A CA 1
ATOM 840 C C . ASP A 1 101 ? -12.857 -38.093 8.502 1.00 56.09 101 ASP A C 1
ATOM 842 O O . ASP A 1 101 ? -12.030 -37.147 8.476 1.00 56.09 101 ASP A O 1
#

Secondary structure (DSSP, 8-state):
-HHHHHHHHHHHHHHHHHHHHHHHHHHHHHHHHHHHHHHHHHHHHHHHHHHHHHHHHHHHHHHHS-HHHHHHHHTSGGGTT-PPPPGGG---PPPPPP---

Solvent-accessible surface area (backbone atoms only — not comparable to full-atom values): 6025 Å² total; per-residue (Å²): 119,72,65,61,56,54,52,52,53,50,52,50,51,51,50,52,50,53,52,51,52,54,51,50,54,50,49,53,58,50,48,56,56,48,54,53,62,57,49,50,61,55,52,49,53,52,52,54,48,53,52,52,50,50,54,52,49,50,54,50,49,54,53,59,69,29,67,69,48,46,55,54,49,48,70,36,79,90,37,60,82,69,66,84,74,53,83,90,70,63,84,80,78,79,77,79,76,78,83,86,128

Foldseek 3Di:
DVVVVVVVVVVVVVVVVVVVVVVVVVVVVVVVVVVVVVVVVVVVVVVVVVVVVVVVVVVVVCVCPPPVNVVVVCPDPVCVVDDDDDPVRDDDDDDPDPDDD

Mean predicted aligned error: 15.66 Å

Organism: NCBI:txid83552

Sequence (101 aa):
MMNTRKVLFFQILVCISCAAFTLYGLIDRQNELTELRLAIPSLKKEVERIEKDNIRLSYEIDRFESPIHLMELQRKPEFGHLHYPYKNDIVVLEEPQPLQD

pLDDT: mean 81.6, std 9.19, range [52.62, 94.44]

Radius of gyration: 36.03 Å; Cα contacts (8 Å, |Δi|>4): 10; chains: 1; bounding box: 75×44×88 Å